Protein AF-A0A3C0GAN9-F1 (afdb_monomer_lite)

Foldseek 3Di:
DDDDDPCCQQQVVVDPPRNPNQQPPPDDDLVVVLVVCCVQAEDPPGPDYPDDSVVVSVVSVVVVVVCVVPVPPDDDDDDDDQDPVRDDRDDNPDDDHDFDWDCDPNDTHTDDDPLPPQADKAFDADPVRHFDADPVGHTDIDGDPSNVCNVVVNDDRPDDDPVPPVPDPPPPDPPDD

Sequence (177 aa):
MSYINQEKYYTNNGVTPTNENWGSYQYVSLKDIITNFMLMYSGNHALVNNMSRYKVLFHAKRGIQELNYDAFKEIKSLQLTVYSDLRFVLPSDFVNWVRVSMFKDNTIFPLVENIQVQSALSYVQSATATFTYDSSGNVNTQASALDTARKDGKLNSIYLNQARMESVNIPPFNEDY

Structure (mmCIF, N/CA/C/O backbone):
data_AF-A0A3C0GAN9-F1
#
_entry.id   AF-A0A3C0GAN9-F1
#
loop_
_atom_site.group_PDB
_atom_site.id
_atom_site.type_symbol
_atom_site.label_atom_id
_atom_site.label_alt_id
_atom_site.label_comp_id
_atom_site.label_asym_id
_atom_site.label_entity_id
_atom_site.label_seq_id
_atom_site.pdbx_PDB_ins_code
_atom_site.Cartn_x
_atom_site.Cartn_y
_atom_site.Cartn_z
_atom_site.occupancy
_atom_site.B_iso_or_equiv
_atom_site.auth_seq_id
_atom_site.auth_comp_id
_atom_site.auth_asym_id
_atom_site.auth_atom_id
_atom_site.pdbx_PDB_model_num
ATOM 1 N N . MET A 1 1 ? 2.734 -10.943 -21.058 1.00 54.12 1 MET A N 1
ATOM 2 C CA . MET A 1 1 ? 1.441 -11.430 -20.533 1.00 54.12 1 MET A CA 1
ATOM 3 C C . MET A 1 1 ? 0.331 -10.678 -21.252 1.00 54.12 1 MET A C 1
ATOM 5 O O . MET A 1 1 ? 0.497 -9.482 -21.454 1.00 54.12 1 MET A O 1
ATOM 9 N N . SER A 1 2 ? -0.732 -11.354 -21.694 1.00 55.34 2 SER A N 1
ATOM 10 C CA . SER A 1 2 ? -1.875 -10.686 -22.337 1.00 55.34 2 SER A CA 1
ATOM 11 C C . SER A 1 2 ? -2.640 -9.844 -21.311 1.00 55.34 2 SER A C 1
ATOM 13 O O . SER A 1 2 ? -2.770 -10.272 -20.162 1.00 55.34 2 SER A O 1
ATOM 15 N N . TYR A 1 3 ? -3.130 -8.671 -21.715 1.00 62.62 3 TYR A N 1
ATOM 16 C CA . TYR A 1 3 ? -4.020 -7.847 -20.897 1.00 62.62 3 TYR A CA 1
ATOM 17 C C . TYR A 1 3 ? -5.251 -8.673 -20.500 1.00 62.62 3 TYR A C 1
ATOM 19 O O . TYR A 1 3 ? -5.903 -9.267 -21.362 1.00 62.62 3 TYR A O 1
ATOM 27 N N . ILE A 1 4 ? -5.550 -8.748 -19.204 1.00 74.62 4 ILE A N 1
ATOM 28 C CA . ILE A 1 4 ? -6.784 -9.374 -18.726 1.00 74.62 4 ILE A CA 1
ATOM 29 C C . ILE A 1 4 ? -7.855 -8.317 -18.501 1.00 74.62 4 ILE A C 1
ATOM 31 O O . ILE A 1 4 ? -7.567 -7.207 -18.060 1.00 74.62 4 ILE A O 1
ATOM 35 N N . ASN A 1 5 ? -9.099 -8.666 -18.809 1.00 80.38 5 ASN A N 1
ATOM 36 C CA . ASN A 1 5 ? -10.238 -7.814 -18.499 1.00 80.38 5 ASN A CA 1
ATOM 37 C C . ASN A 1 5 ? -10.602 -7.912 -17.002 1.00 80.38 5 ASN A C 1
ATOM 39 O O . ASN A 1 5 ? -10.136 -8.798 -16.280 1.00 80.38 5 ASN A O 1
ATOM 43 N N . GLN A 1 6 ? -11.459 -6.998 -16.540 1.00 80.31 6 GLN A N 1
ATOM 44 C CA . GLN A 1 6 ? -11.898 -6.938 -15.140 1.00 80.31 6 GLN A CA 1
ATOM 45 C C . GLN A 1 6 ? -12.586 -8.231 -14.686 1.00 80.31 6 GLN A C 1
ATOM 47 O O . GLN A 1 6 ? -12.335 -8.712 -13.587 1.00 80.31 6 GLN A O 1
ATOM 52 N N . GLU A 1 7 ? -13.409 -8.836 -15.540 1.00 82.94 7 GLU A N 1
ATOM 53 C CA . GLU A 1 7 ? -14.072 -10.108 -15.239 1.00 82.94 7 GLU A CA 1
ATOM 54 C C . GLU A 1 7 ? -13.056 -11.208 -14.908 1.00 82.94 7 GLU A C 1
ATOM 56 O O . GLU A 1 7 ? -13.147 -11.848 -13.859 1.00 82.94 7 GLU A O 1
ATOM 61 N N . LYS A 1 8 ? -12.035 -11.382 -15.750 1.00 82.25 8 LYS A N 1
ATOM 62 C CA . LYS A 1 8 ? -10.970 -12.365 -15.542 1.00 82.25 8 LYS A CA 1
ATOM 63 C C . LYS A 1 8 ? -10.113 -12.058 -14.315 1.00 82.25 8 LYS A C 1
ATOM 65 O O . LYS A 1 8 ? -9.625 -12.987 -13.670 1.00 82.25 8 LYS A O 1
ATOM 70 N N . TYR A 1 9 ? -9.947 -10.780 -13.981 1.00 84.00 9 TYR A N 1
ATOM 71 C CA . TYR A 1 9 ? -9.258 -10.349 -12.765 1.00 84.00 9 TYR A CA 1
ATOM 72 C C . TYR A 1 9 ? -10.009 -10.793 -11.504 1.00 84.00 9 TYR A C 1
ATOM 74 O O . TYR A 1 9 ? -9.406 -11.392 -10.617 1.00 84.00 9 TYR A O 1
ATOM 82 N N . TYR A 1 10 ? -11.325 -10.566 -11.443 1.00 84.94 10 TYR A N 1
ATOM 83 C CA . TYR A 1 10 ? -12.126 -10.885 -10.257 1.00 84.94 10 TYR A CA 1
ATOM 84 C C . TYR A 1 10 ? -12.516 -12.363 -10.145 1.00 84.94 10 TYR A C 1
ATOM 86 O O . TYR A 1 10 ? -12.689 -12.858 -9.035 1.00 84.94 10 TYR A O 1
ATOM 94 N N . THR A 1 11 ? -12.668 -13.067 -11.268 1.00 84.31 11 THR A N 1
ATOM 95 C CA . THR A 1 11 ? -13.264 -14.417 -11.287 1.00 84.31 11 THR A CA 1
ATOM 96 C C . THR A 1 11 ? -12.302 -15.523 -11.695 1.00 84.31 11 THR A C 1
ATOM 98 O O . THR A 1 11 ? -12.670 -16.693 -11.635 1.00 84.31 11 THR A O 1
ATOM 101 N N . ASN A 1 12 ? -11.103 -15.179 -12.173 1.00 84.06 12 ASN A N 1
ATOM 102 C CA . ASN A 1 12 ? -10.207 -16.116 -12.849 1.00 84.06 12 ASN A CA 1
ATOM 103 C C . ASN A 1 12 ? -10.903 -16.947 -13.945 1.00 84.06 12 ASN A C 1
ATOM 105 O O . ASN A 1 12 ? -10.626 -18.131 -14.113 1.00 84.06 12 ASN A O 1
ATOM 109 N N . ASN A 1 13 ? -11.846 -16.345 -14.681 1.00 84.50 13 ASN A N 1
ATOM 110 C CA . ASN A 1 13 ? -12.679 -17.044 -15.668 1.00 84.50 13 ASN A CA 1
ATOM 111 C C . ASN A 1 13 ? -13.400 -18.284 -15.092 1.00 84.50 13 ASN A C 1
ATOM 113 O O . ASN A 1 13 ? -13.589 -19.275 -15.795 1.00 84.50 13 ASN A O 1
ATOM 117 N N . GLY A 1 14 ? -13.757 -18.260 -13.806 1.00 81.50 14 GLY A N 1
ATOM 118 C CA . GLY A 1 14 ? -14.393 -19.385 -13.116 1.00 81.50 14 GLY A CA 1
ATOM 119 C C . GLY A 1 14 ? -13.445 -20.529 -12.736 1.00 81.50 14 GLY A C 1
ATOM 120 O O . GLY A 1 14 ? -13.910 -21.567 -12.269 1.00 81.50 14 GLY A O 1
ATOM 121 N N . VAL A 1 15 ? -12.129 -20.369 -12.913 1.00 83.50 15 VAL A N 1
ATOM 122 C CA . VAL A 1 15 ? -11.125 -21.366 -12.516 1.00 83.50 15 VAL A CA 1
ATOM 123 C C . VAL A 1 15 ? -10.754 -21.182 -11.042 1.00 83.50 15 VAL A C 1
ATOM 125 O O . VAL A 1 15 ? -10.488 -20.073 -10.581 1.00 83.50 15 VAL A O 1
ATOM 128 N N . THR A 1 16 ? -10.714 -22.284 -10.290 1.00 82.62 16 THR A N 1
ATOM 129 C CA . THR A 1 16 ? -10.261 -22.291 -8.889 1.00 82.62 16 THR A CA 1
ATOM 130 C C . THR A 1 16 ? -8.739 -22.512 -8.847 1.00 82.62 16 THR A C 1
ATOM 132 O O . THR A 1 16 ? -8.273 -23.447 -9.497 1.00 82.62 16 THR A O 1
ATOM 135 N N . PRO A 1 17 ? -7.957 -21.714 -8.097 1.00 81.50 17 PRO A N 1
ATOM 136 C CA . PRO A 1 17 ? -8.403 -20.675 -7.177 1.00 81.50 17 PRO A CA 1
ATOM 137 C C . PRO A 1 17 ? -8.715 -19.344 -7.888 1.00 81.50 17 PRO A C 1
ATOM 139 O O . PRO A 1 17 ? -8.034 -18.929 -8.824 1.00 81.50 17 PRO A O 1
ATOM 142 N N . THR A 1 18 ? -9.768 -18.660 -7.435 1.00 78.50 18 THR A N 1
ATOM 143 C CA . THR A 1 18 ? -10.266 -17.409 -8.043 1.00 78.50 18 THR A CA 1
ATOM 144 C C . THR A 1 18 ? -9.348 -16.205 -7.809 1.00 78.50 18 THR A C 1
ATOM 146 O O . THR A 1 18 ? -9.483 -15.187 -8.484 1.00 78.50 18 THR A O 1
ATOM 149 N N . ASN A 1 19 ? -8.397 -16.322 -6.880 1.00 76.56 19 ASN A N 1
ATOM 150 C CA . ASN A 1 19 ? -7.468 -15.271 -6.466 1.00 76.56 19 ASN A CA 1
ATOM 151 C C . ASN A 1 19 ? -6.088 -15.329 -7.138 1.00 76.56 19 ASN A C 1
ATOM 153 O O . ASN A 1 19 ? -5.278 -14.434 -6.915 1.00 76.56 19 ASN A O 1
ATOM 157 N N . GLU A 1 20 ? -5.830 -16.324 -7.991 1.00 80.62 20 GLU A N 1
ATOM 158 C CA . GLU A 1 20 ? -4.560 -16.473 -8.727 1.00 80.62 20 GLU A CA 1
ATOM 159 C C . GLU A 1 20 ? -4.211 -15.216 -9.549 1.00 80.62 20 GLU A C 1
ATOM 161 O O . GLU A 1 20 ? -3.054 -14.885 -9.822 1.00 80.62 20 GLU A O 1
ATOM 166 N N . ASN A 1 21 ? -5.255 -14.485 -9.938 1.00 74.25 21 ASN A N 1
ATOM 167 C CA . ASN A 1 21 ? -5.166 -13.347 -10.829 1.00 74.25 21 ASN A CA 1
ATOM 168 C C . ASN A 1 21 ? -5.010 -11.993 -10.134 1.00 74.25 21 ASN A C 1
ATOM 170 O O . ASN A 1 21 ? -4.858 -10.968 -10.806 1.00 74.25 21 ASN A O 1
ATOM 174 N N . TRP A 1 22 ? -5.045 -11.957 -8.805 1.00 79.38 22 TRP A N 1
ATOM 175 C CA . TRP A 1 22 ? -4.941 -10.712 -8.057 1.00 79.38 22 TRP A CA 1
ATOM 176 C C . TRP A 1 22 ? -3.469 -10.275 -7.998 1.00 79.38 22 TRP A C 1
ATOM 178 O O . TRP A 1 22 ? -2.668 -10.830 -7.253 1.00 79.38 22 TRP A O 1
ATOM 188 N N . GLY A 1 23 ? -3.094 -9.289 -8.818 1.00 64.88 23 GLY A N 1
ATOM 189 C CA . GLY A 1 23 ? -1.768 -8.648 -8.792 1.00 64.88 23 GLY A CA 1
ATOM 190 C C . GLY A 1 23 ? -0.709 -9.224 -9.745 1.00 64.88 23 GLY A C 1
ATOM 191 O O . GLY A 1 23 ? 0.313 -8.581 -9.975 1.00 64.88 23 GLY A O 1
ATOM 192 N N . SER A 1 24 ? -0.943 -10.376 -10.380 1.00 60.94 24 SER A N 1
ATOM 193 C CA . SER A 1 24 ? 0.031 -11.029 -11.279 1.00 60.94 24 SER A CA 1
ATOM 194 C C . SER A 1 24 ? 0.170 -10.374 -12.669 1.00 60.94 24 SER A C 1
ATOM 196 O O . SER A 1 24 ? 1.132 -10.636 -13.391 1.00 60.94 24 SER A O 1
ATOM 198 N N . TYR A 1 25 ? -0.743 -9.469 -13.040 1.00 61.34 25 TYR A N 1
ATOM 199 C CA . TYR A 1 25 ? -0.801 -8.826 -14.367 1.00 61.34 25 TYR A CA 1
ATOM 200 C C . TYR A 1 25 ? -0.151 -7.448 -14.440 1.00 61.34 25 TYR A C 1
ATOM 202 O O . TYR A 1 25 ? -0.060 -6.866 -15.520 1.00 61.34 25 TYR A O 1
ATOM 210 N N . GLN A 1 26 ? 0.286 -6.913 -13.302 1.00 59.53 26 GLN A N 1
ATOM 211 C CA . GLN A 1 26 ? 0.690 -5.514 -13.197 1.00 59.53 26 GLN A CA 1
ATOM 212 C C . GLN A 1 26 ? 2.114 -5.257 -13.714 1.00 59.53 26 GLN A C 1
ATOM 214 O O . GLN A 1 26 ? 2.504 -4.105 -13.899 1.00 59.53 26 GLN A O 1
ATOM 219 N N . TYR A 1 27 ? 2.900 -6.308 -13.979 1.00 66.12 27 TYR A N 1
ATOM 220 C CA . TYR A 1 27 ? 4.333 -6.158 -14.211 1.00 66.12 27 TYR A CA 1
ATOM 221 C C . TYR A 1 27 ? 4.786 -6.814 -15.514 1.00 66.12 27 TYR A C 1
ATOM 223 O O . TYR A 1 27 ? 4.784 -8.034 -15.671 1.00 66.12 27 TYR A O 1
ATOM 231 N N . VAL A 1 28 ? 5.250 -5.983 -16.447 1.00 74.19 28 VAL A N 1
ATOM 232 C CA . VAL A 1 28 ? 6.143 -6.417 -17.524 1.00 74.19 28 VAL A CA 1
ATOM 233 C C . VAL A 1 28 ? 7.564 -6.151 -17.056 1.00 74.19 28 VAL A C 1
ATOM 235 O O . VAL A 1 28 ? 7.871 -5.055 -16.581 1.00 74.19 28 VAL A O 1
ATOM 238 N N . SER A 1 29 ? 8.446 -7.144 -17.171 1.00 82.31 29 SER A N 1
ATOM 239 C CA . SER A 1 29 ? 9.821 -6.943 -16.735 1.00 82.31 29 SER A CA 1
ATOM 240 C C . SER A 1 29 ? 10.509 -5.903 -17.627 1.00 82.31 29 SER A C 1
ATOM 242 O O . SER A 1 29 ? 10.402 -5.928 -18.856 1.00 82.31 29 SER A O 1
ATOM 244 N N . LEU A 1 30 ? 11.277 -4.996 -17.016 1.00 83.88 30 LEU A N 1
ATOM 245 C CA . LEU A 1 30 ? 12.078 -4.017 -17.761 1.00 83.88 30 LEU A CA 1
ATOM 246 C C . LEU A 1 30 ? 13.056 -4.710 -18.726 1.00 83.88 30 LEU A C 1
ATOM 248 O O . LEU A 1 30 ? 13.383 -4.185 -19.790 1.00 83.88 30 LEU A O 1
ATOM 252 N N . LYS A 1 31 ? 13.496 -5.922 -18.368 1.00 86.12 31 LYS A N 1
ATOM 253 C CA . LYS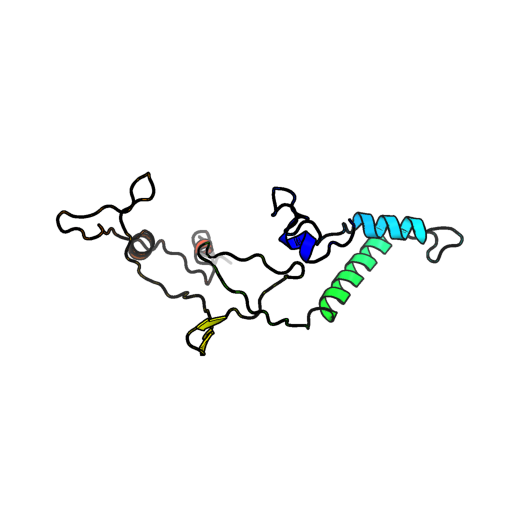 A 1 31 ? 14.319 -6.778 -19.221 1.00 86.12 31 LYS A CA 1
ATOM 254 C C . LYS A 1 31 ? 13.598 -7.120 -20.525 1.00 86.12 31 LYS A C 1
ATOM 256 O O . LYS A 1 31 ? 14.226 -7.005 -21.576 1.00 86.12 31 LYS A O 1
ATOM 261 N N . ASP A 1 32 ? 12.328 -7.504 -20.468 1.00 85.69 32 ASP A N 1
ATOM 262 C CA . ASP A 1 32 ? 11.555 -7.884 -21.655 1.00 85.69 32 ASP A CA 1
ATOM 263 C C . ASP A 1 32 ? 11.271 -6.670 -22.539 1.00 85.69 32 ASP A C 1
ATOM 265 O O . ASP A 1 32 ? 11.449 -6.746 -23.751 1.00 85.69 32 ASP A O 1
ATOM 269 N N . ILE A 1 33 ? 10.950 -5.519 -21.937 1.00 86.50 33 ILE A N 1
ATOM 270 C CA . ILE A 1 33 ? 10.763 -4.250 -22.663 1.00 86.50 33 ILE A CA 1
ATOM 271 C C . ILE A 1 33 ? 12.021 -3.901 -23.468 1.00 86.50 33 ILE A C 1
ATOM 273 O O . ILE A 1 33 ? 11.949 -3.640 -24.668 1.00 86.50 33 ILE A O 1
ATOM 277 N N . ILE A 1 34 ? 13.193 -3.948 -22.829 1.00 87.88 34 ILE A N 1
ATOM 278 C CA . ILE A 1 34 ? 14.464 -3.607 -23.481 1.00 87.88 34 ILE A CA 1
ATOM 279 C C . ILE A 1 34 ? 14.841 -4.640 -24.534 1.00 87.88 34 ILE A C 1
ATOM 281 O O . ILE A 1 34 ? 15.360 -4.277 -25.584 1.00 87.88 34 ILE A O 1
ATOM 285 N N . THR A 1 35 ? 14.602 -5.921 -24.266 1.00 87.94 35 THR A N 1
ATOM 286 C CA . THR A 1 35 ? 14.940 -6.990 -25.211 1.00 87.94 35 THR A CA 1
ATOM 287 C C . THR A 1 35 ? 14.095 -6.869 -26.476 1.00 87.94 35 THR A C 1
ATOM 289 O O . THR A 1 35 ? 14.655 -6.872 -27.567 1.00 87.94 35 THR A O 1
ATOM 292 N N . ASN A 1 36 ? 12.785 -6.646 -26.345 1.00 85.31 36 ASN A N 1
ATOM 293 C CA . ASN A 1 36 ? 11.895 -6.418 -27.486 1.00 85.31 36 ASN A CA 1
ATOM 294 C C . ASN A 1 36 ? 12.270 -5.151 -28.266 1.00 85.31 36 ASN A C 1
ATOM 296 O O . ASN A 1 36 ? 12.311 -5.177 -29.494 1.00 85.31 36 ASN A O 1
ATOM 300 N N . PHE A 1 37 ? 12.614 -4.064 -27.567 1.00 85.75 37 PHE A N 1
ATOM 301 C CA . PHE A 1 37 ? 13.074 -2.836 -28.214 1.00 85.75 37 PHE A CA 1
ATOM 302 C C . PHE A 1 37 ? 14.365 -3.056 -29.013 1.00 85.75 37 PHE A C 1
ATOM 304 O O . PHE A 1 37 ? 14.445 -2.668 -30.174 1.00 85.75 37 PHE A O 1
ATOM 311 N N . MET A 1 38 ? 15.367 -3.711 -28.418 1.00 84.81 38 MET A N 1
ATOM 312 C CA . MET A 1 38 ? 16.631 -4.005 -29.099 1.00 84.81 38 MET A CA 1
ATOM 313 C C . MET A 1 38 ? 16.425 -4.944 -30.296 1.00 84.81 38 MET A C 1
ATOM 315 O O . MET A 1 38 ? 17.058 -4.742 -31.323 1.00 84.81 38 MET A O 1
ATOM 319 N N . LEU A 1 39 ? 15.527 -5.929 -30.197 1.00 83.12 39 LEU A N 1
ATOM 320 C CA . LEU A 1 39 ? 15.216 -6.846 -31.300 1.00 83.12 39 LEU A CA 1
ATOM 321 C C . LEU A 1 39 ? 14.558 -6.144 -32.495 1.00 83.12 39 LEU A C 1
ATOM 323 O O . LEU A 1 39 ? 14.852 -6.487 -33.634 1.00 83.12 39 LEU A O 1
ATOM 327 N N . MET A 1 40 ? 13.669 -5.180 -32.246 1.00 80.12 40 MET A N 1
ATOM 328 C CA . MET A 1 40 ? 12.932 -4.483 -33.308 1.00 80.12 40 MET A CA 1
ATOM 329 C C . MET A 1 40 ? 13.689 -3.286 -33.889 1.00 80.12 40 MET A C 1
ATOM 331 O O . MET A 1 40 ? 13.548 -2.987 -35.072 1.00 80.12 40 MET A O 1
ATOM 335 N N . TYR A 1 41 ? 14.470 -2.585 -33.064 1.00 79.31 41 TYR A N 1
ATOM 336 C CA . TYR A 1 41 ? 14.999 -1.260 -33.399 1.00 79.31 41 TYR A CA 1
ATOM 337 C C . TYR A 1 41 ? 16.525 -1.151 -33.348 1.00 79.31 41 TYR A C 1
ATOM 339 O O . TYR A 1 41 ? 17.051 -0.057 -33.566 1.00 79.31 41 TYR A O 1
ATOM 347 N N . SER A 1 42 ? 17.245 -2.251 -33.098 1.00 77.25 42 SER A N 1
ATOM 348 C CA . SER A 1 42 ? 18.708 -2.284 -33.172 1.00 77.25 42 SER A CA 1
ATOM 349 C C . SER A 1 42 ? 19.190 -3.000 -34.433 1.00 77.25 42 SER A C 1
ATOM 351 O O . SER A 1 42 ? 18.869 -4.161 -34.667 1.00 77.25 42 SER A O 1
ATOM 353 N N . GLY A 1 43 ? 19.983 -2.306 -35.250 1.00 71.25 43 GLY A N 1
ATOM 354 C CA . GLY A 1 43 ? 20.559 -2.856 -36.477 1.00 71.25 43 GLY A CA 1
ATOM 355 C C . GLY A 1 43 ? 21.050 -1.771 -37.434 1.00 71.25 43 GLY A C 1
ATOM 356 O O . GLY A 1 43 ? 20.739 -0.595 -37.264 1.00 71.25 43 GLY A O 1
ATOM 357 N N . ASN A 1 44 ? 21.798 -2.167 -38.469 1.00 65.31 44 ASN A N 1
ATOM 358 C CA . ASN A 1 44 ? 22.429 -1.233 -39.417 1.00 65.31 44 ASN A CA 1
ATOM 359 C C . ASN A 1 44 ? 21.437 -0.365 -40.217 1.00 65.31 44 ASN A C 1
ATOM 361 O O . ASN A 1 44 ? 21.828 0.682 -40.718 1.00 65.31 44 ASN A O 1
ATOM 365 N N . HIS A 1 45 ? 20.172 -0.784 -40.312 1.00 68.31 45 HIS A N 1
ATOM 366 C CA . HIS A 1 45 ? 19.088 -0.053 -40.987 1.00 68.31 45 HIS A CA 1
ATOM 367 C C . HIS A 1 45 ? 17.939 0.321 -40.035 1.00 68.31 45 HIS A C 1
ATOM 369 O O . HIS A 1 45 ? 16.843 0.648 -40.482 1.00 68.31 45 HIS A O 1
ATOM 375 N N . ALA A 1 46 ? 18.158 0.220 -38.723 1.00 72.00 46 ALA A N 1
ATOM 376 C CA . ALA A 1 46 ? 17.141 0.509 -37.722 1.00 72.00 46 ALA A CA 1
ATOM 377 C C . ALA A 1 46 ? 17.316 1.922 -37.141 1.00 72.00 46 ALA A C 1
ATOM 379 O O . ALA A 1 46 ? 18.339 2.572 -37.350 1.00 72.00 46 ALA A O 1
ATOM 380 N N . LEU A 1 47 ? 16.323 2.383 -36.371 1.00 71.12 47 LEU A N 1
ATOM 381 C CA . LEU A 1 47 ? 16.331 3.699 -35.713 1.00 71.12 47 LEU A CA 1
ATOM 382 C C . LEU A 1 47 ? 17.581 3.937 -34.854 1.00 71.12 47 LEU A C 1
ATOM 384 O O . LEU A 1 47 ? 17.983 5.079 -34.644 1.00 71.12 47 LEU A O 1
ATOM 388 N N . VAL A 1 48 ? 18.178 2.864 -34.332 1.00 71.44 48 VAL A N 1
ATOM 389 C CA . VAL A 1 48 ? 19.300 2.932 -33.409 1.00 71.44 48 VAL A CA 1
ATOM 390 C C . VAL A 1 48 ? 20.419 1.990 -33.856 1.00 71.44 48 VAL A C 1
ATOM 392 O O . VAL A 1 48 ? 20.313 0.770 -33.719 1.00 71.44 48 VAL A O 1
ATOM 395 N N . ASN A 1 49 ? 21.534 2.553 -34.331 1.00 75.50 49 ASN A N 1
ATOM 396 C CA . ASN A 1 49 ? 22.717 1.777 -34.707 1.00 75.50 49 ASN A CA 1
ATOM 397 C C . ASN A 1 49 ? 23.773 1.770 -33.588 1.00 75.50 49 ASN A C 1
ATOM 399 O O . ASN A 1 49 ? 24.028 2.795 -32.957 1.00 75.50 49 ASN A O 1
ATOM 403 N N . ASN A 1 50 ? 24.391 0.608 -33.357 1.00 72.94 50 ASN A N 1
ATOM 404 C CA . ASN A 1 50 ? 25.558 0.407 -32.492 1.00 72.94 50 ASN A CA 1
ATOM 405 C C . ASN A 1 50 ? 25.464 1.053 -31.087 1.00 72.94 50 ASN A C 1
ATOM 407 O O . ASN A 1 50 ? 26.452 1.554 -30.547 1.00 72.94 50 ASN A O 1
ATOM 411 N N . MET A 1 51 ? 24.272 1.073 -30.478 1.00 77.25 51 MET A N 1
ATOM 412 C CA . MET A 1 51 ? 24.096 1.569 -29.110 1.00 77.25 51 MET A CA 1
ATOM 413 C C . MET A 1 51 ? 24.236 0.454 -28.077 1.00 77.25 51 MET A C 1
ATOM 415 O O . MET A 1 51 ? 23.654 -0.623 -28.193 1.00 77.25 51 MET A O 1
ATOM 419 N N . SER A 1 52 ? 24.958 0.759 -26.999 1.00 83.19 52 SER A N 1
ATOM 420 C CA . SER A 1 52 ? 25.066 -0.125 -25.841 1.00 83.19 52 SER A CA 1
ATOM 421 C C . SER A 1 52 ? 23.709 -0.319 -25.161 1.00 83.19 52 SER A C 1
ATOM 423 O O . SER A 1 52 ? 23.003 0.651 -24.862 1.00 83.19 52 SER A O 1
ATOM 425 N N . ARG A 1 53 ? 23.384 -1.572 -24.820 1.00 84.38 53 ARG A N 1
ATOM 426 C CA . ARG A 1 53 ? 22.173 -1.946 -24.068 1.00 84.38 53 ARG A CA 1
ATOM 427 C C . ARG A 1 53 ? 22.011 -1.140 -22.775 1.00 84.38 53 ARG A C 1
ATOM 429 O O . ARG A 1 53 ? 20.889 -0.824 -22.387 1.00 84.38 53 ARG A O 1
ATOM 436 N N . TYR A 1 54 ? 23.116 -0.772 -22.124 1.00 87.00 54 TYR A N 1
ATOM 437 C CA . TYR A 1 54 ? 23.095 0.038 -20.903 1.00 87.00 54 TYR A CA 1
ATOM 438 C C . TYR A 1 54 ? 22.531 1.445 -21.134 1.00 87.00 54 TYR A C 1
ATOM 440 O O . TYR A 1 54 ? 21.850 1.980 -20.262 1.00 87.00 54 TYR A O 1
ATOM 448 N N . LYS A 1 55 ? 22.754 2.026 -22.319 1.00 84.69 55 LYS A N 1
ATOM 449 C CA . LYS A 1 55 ? 22.244 3.355 -22.676 1.00 84.69 55 LYS A CA 1
ATOM 450 C C . LYS A 1 55 ? 20.732 3.325 -22.887 1.00 84.69 55 LYS A C 1
ATOM 452 O O . LYS A 1 55 ? 20.017 4.170 -22.359 1.00 84.69 55 LYS A O 1
ATOM 457 N N . VAL A 1 56 ? 20.239 2.294 -23.571 1.00 86.88 56 VAL A N 1
ATOM 458 C CA . VAL A 1 56 ? 18.797 2.049 -23.743 1.00 86.88 56 VAL A CA 1
ATOM 459 C C . VAL A 1 56 ? 18.124 1.782 -22.395 1.00 86.88 56 VAL A C 1
ATOM 461 O O . VAL A 1 56 ? 17.089 2.369 -22.102 1.00 86.88 56 VAL A O 1
ATOM 464 N N . LEU A 1 57 ? 18.745 0.973 -21.530 1.00 89.19 57 LEU A N 1
ATOM 465 C CA . LEU A 1 57 ? 18.268 0.734 -20.164 1.00 89.19 57 LEU A CA 1
ATOM 466 C C . LEU A 1 57 ? 18.161 2.032 -19.356 1.00 89.19 57 LEU A C 1
ATOM 468 O O . LEU A 1 57 ? 17.185 2.222 -18.635 1.00 89.19 57 LEU A O 1
ATOM 472 N N . PHE A 1 58 ? 19.152 2.917 -19.462 1.00 89.94 58 PHE A N 1
ATOM 473 C CA . PHE A 1 58 ? 19.140 4.202 -18.771 1.00 89.94 58 PHE A CA 1
ATOM 474 C C . PHE A 1 58 ? 17.975 5.088 -19.230 1.00 89.94 58 PHE A C 1
ATOM 476 O O . PHE A 1 58 ? 17.216 5.570 -18.390 1.00 89.94 58 PHE A O 1
ATOM 483 N N . HIS A 1 59 ? 17.782 5.246 -20.543 1.00 88.56 59 HIS A N 1
ATOM 484 C CA . HIS A 1 59 ? 16.669 6.031 -21.080 1.00 88.56 59 HIS A CA 1
ATOM 485 C C . HIS A 1 59 ? 15.306 5.401 -20.780 1.00 88.56 59 HIS A C 1
ATOM 487 O O . HIS A 1 59 ? 14.380 6.123 -20.435 1.00 88.56 59 HIS A O 1
ATOM 493 N N . ALA A 1 60 ? 15.187 4.070 -20.811 1.00 90.00 60 ALA A N 1
ATOM 494 C CA . ALA A 1 60 ? 13.960 3.381 -20.415 1.00 90.00 60 ALA A CA 1
ATOM 495 C C . ALA A 1 60 ? 13.613 3.643 -18.940 1.00 90.00 60 ALA A C 1
ATOM 497 O O . ALA A 1 60 ? 12.468 3.946 -18.620 1.00 90.00 60 ALA A O 1
ATOM 498 N N . LYS A 1 61 ? 14.604 3.595 -18.037 1.00 89.50 61 LYS A N 1
ATOM 499 C CA . LYS A 1 61 ? 14.398 3.952 -16.624 1.00 89.50 61 LYS A CA 1
ATOM 500 C C . LYS A 1 61 ? 13.966 5.409 -16.461 1.00 89.50 61 LYS A C 1
ATOM 502 O O . LYS A 1 61 ? 13.049 5.667 -15.690 1.00 89.50 61 LYS A O 1
ATOM 507 N N . ARG A 1 62 ? 14.597 6.340 -17.184 1.00 89.38 62 ARG A N 1
ATOM 508 C CA . ARG A 1 62 ? 14.241 7.769 -17.155 1.00 89.38 62 ARG A CA 1
ATOM 509 C C . ARG A 1 62 ? 12.830 8.023 -17.678 1.00 89.38 62 ARG A C 1
ATOM 511 O O . ARG A 1 62 ? 12.054 8.662 -16.985 1.00 89.38 62 ARG A O 1
ATOM 518 N N . GLY A 1 63 ? 12.463 7.428 -18.810 1.00 88.19 63 GLY A N 1
ATOM 519 C CA . GLY A 1 63 ? 11.113 7.540 -19.364 1.00 88.19 63 GLY A CA 1
ATOM 520 C C . GLY A 1 63 ? 10.042 6.971 -18.433 1.00 88.19 63 GLY A C 1
ATOM 521 O O . GLY A 1 63 ? 8.992 7.576 -18.282 1.00 88.19 63 GLY A O 1
ATOM 522 N N . ILE A 1 64 ? 10.313 5.857 -17.739 1.00 86.50 64 ILE A N 1
ATOM 523 C CA . ILE A 1 64 ? 9.393 5.329 -16.714 1.00 86.50 64 ILE A CA 1
ATOM 524 C C . ILE A 1 64 ? 9.264 6.301 -15.536 1.00 86.50 64 ILE A C 1
ATOM 526 O O . ILE A 1 64 ? 8.162 6.495 -15.034 1.00 86.50 64 ILE A O 1
ATOM 530 N N . GLN A 1 65 ? 10.368 6.904 -15.085 1.00 82.50 65 GLN A N 1
ATOM 531 C CA . GLN A 1 65 ? 10.346 7.887 -13.997 1.00 82.50 65 GLN A CA 1
ATOM 532 C C . GLN A 1 65 ? 9.535 9.133 -14.373 1.00 82.50 65 GLN A C 1
ATOM 534 O O . GLN A 1 65 ? 8.709 9.574 -13.581 1.00 82.50 65 GLN A O 1
ATOM 539 N N . GLU A 1 66 ? 9.741 9.666 -15.574 1.00 82.19 66 GLU A N 1
ATOM 540 C CA . GLU A 1 66 ? 9.029 10.841 -16.090 1.00 82.19 66 GLU A CA 1
ATOM 541 C C . GLU A 1 66 ? 7.548 10.537 -16.337 1.00 82.19 66 GLU A C 1
ATOM 543 O O . GLU A 1 66 ? 6.684 11.284 -15.886 1.00 82.19 66 GLU A O 1
ATOM 548 N N . LEU A 1 67 ? 7.239 9.381 -16.935 1.00 82.00 67 LEU A N 1
ATOM 549 C CA . LEU A 1 67 ? 5.865 8.912 -17.104 1.00 82.00 67 LEU A CA 1
ATOM 550 C C . LEU A 1 67 ? 5.154 8.767 -15.755 1.00 82.00 67 LEU A C 1
ATOM 552 O O . LEU A 1 67 ? 3.995 9.143 -15.634 1.00 82.00 67 LEU A O 1
ATOM 556 N N . ASN A 1 68 ? 5.832 8.229 -14.739 1.00 73.56 68 ASN A N 1
ATOM 557 C CA . ASN A 1 68 ? 5.267 8.109 -13.396 1.00 73.56 68 ASN A CA 1
ATOM 558 C C . ASN A 1 68 ? 4.990 9.496 -12.785 1.00 73.56 68 ASN A C 1
ATOM 560 O O . ASN A 1 68 ? 3.935 9.711 -12.198 1.00 73.56 68 ASN A O 1
ATOM 564 N N . TYR A 1 69 ? 5.886 10.461 -12.999 1.00 69.44 69 TYR A N 1
ATOM 565 C CA . TYR A 1 69 ? 5.690 11.842 -12.555 1.00 69.44 69 TYR A CA 1
ATOM 566 C C . TYR A 1 69 ? 4.482 12.530 -13.214 1.00 69.44 69 TYR A C 1
ATOM 568 O O . TYR A 1 69 ? 3.748 13.249 -12.531 1.00 69.44 69 TYR A O 1
ATOM 576 N N . ASP A 1 70 ? 4.257 12.300 -14.509 1.00 66.62 70 ASP A N 1
ATOM 577 C CA . ASP A 1 70 ? 3.196 12.970 -15.271 1.00 66.62 70 ASP A CA 1
ATOM 578 C C . ASP A 1 70 ? 1.837 12.251 -15.206 1.00 66.62 70 ASP A C 1
ATOM 580 O O . ASP A 1 70 ? 0.793 12.906 -15.175 1.00 66.62 70 ASP A O 1
ATOM 584 N N . ALA A 1 71 ? 1.817 10.915 -15.157 1.00 64.25 71 ALA A N 1
ATOM 585 C CA . ALA A 1 71 ? 0.591 10.125 -15.298 1.00 64.25 71 ALA A CA 1
ATOM 586 C C . ALA A 1 71 ? -0.240 9.985 -14.006 1.00 64.25 71 ALA A C 1
ATOM 588 O O . ALA A 1 71 ? -1.429 9.683 -14.082 1.00 64.25 71 ALA A O 1
ATOM 589 N N . PHE A 1 72 ? 0.326 10.217 -12.814 1.00 62.09 72 PHE A N 1
ATOM 590 C CA . PHE A 1 72 ? -0.346 9.909 -11.536 1.00 62.09 72 PHE A CA 1
ATOM 591 C C . PHE A 1 72 ? -1.154 11.053 -10.896 1.00 62.09 72 PHE A C 1
ATOM 593 O O . PHE A 1 72 ? -1.358 11.066 -9.683 1.00 62.09 72 PHE A O 1
ATOM 600 N N . LYS A 1 73 ? -1.679 12.008 -11.674 1.00 63.88 73 LYS A N 1
ATOM 601 C CA . LYS A 1 73 ? -2.574 13.046 -11.115 1.00 63.88 73 LYS A CA 1
ATOM 602 C C . LYS A 1 73 ? -4.052 12.648 -11.052 1.00 63.88 73 LYS A C 1
ATOM 604 O O . LYS A 1 73 ? -4.855 13.413 -10.523 1.00 63.88 73 LYS A O 1
ATOM 609 N N . GLU A 1 74 ? -4.431 11.479 -11.562 1.00 70.38 74 GLU A N 1
ATOM 610 C CA . GLU A 1 74 ? -5.830 11.051 -11.557 1.00 70.38 74 GLU A CA 1
ATOM 611 C C . GLU A 1 74 ? -6.194 10.333 -10.248 1.00 70.38 74 GLU A C 1
ATOM 613 O O . GLU A 1 74 ? -5.763 9.211 -9.983 1.00 70.38 74 GLU A O 1
ATOM 618 N N . ILE A 1 75 ? -7.011 10.987 -9.420 1.00 73.94 75 ILE A N 1
ATOM 619 C CA . ILE A 1 75 ? -7.620 10.373 -8.236 1.00 73.94 75 ILE A CA 1
ATOM 620 C C . ILE A 1 75 ? -8.959 9.771 -8.660 1.00 73.94 75 ILE A C 1
ATOM 622 O O . ILE A 1 75 ? -9.900 10.498 -8.977 1.00 73.94 75 ILE A O 1
ATOM 626 N N . LYS A 1 76 ? -9.063 8.441 -8.622 1.00 79.38 76 LYS A N 1
ATOM 627 C CA . LYS A 1 76 ? -10.331 7.732 -8.833 1.00 79.38 76 LYS A CA 1
ATOM 628 C C . LYS A 1 76 ? -11.079 7.584 -7.508 1.00 79.38 76 LYS A C 1
ATOM 630 O O . LYS A 1 76 ? -10.490 7.207 -6.496 1.00 79.38 76 LYS A O 1
ATOM 635 N N . SER A 1 77 ? -12.382 7.867 -7.516 1.00 84.88 77 SER A N 1
ATOM 636 C CA . SER A 1 77 ? -13.274 7.625 -6.377 1.00 84.88 77 SER A CA 1
ATOM 637 C C . SER A 1 77 ? -14.072 6.345 -6.614 1.00 84.88 77 SER A C 1
ATOM 639 O O . SER A 1 77 ? -14.653 6.171 -7.684 1.00 84.88 77 SER A O 1
ATOM 641 N N . LEU A 1 78 ? -14.082 5.445 -5.630 1.00 88.31 78 LEU A N 1
ATOM 642 C CA . LEU A 1 78 ? -14.753 4.152 -5.712 1.00 88.31 78 LEU A CA 1
ATOM 643 C C . LEU A 1 78 ? -15.495 3.864 -4.405 1.00 88.31 78 LEU A C 1
ATOM 645 O O . LEU A 1 78 ? -14.936 4.024 -3.321 1.00 88.31 78 LEU A O 1
ATOM 649 N N . GLN A 1 79 ? -16.737 3.397 -4.523 1.00 89.38 79 GLN A N 1
ATOM 650 C CA . GLN A 1 79 ? -17.526 2.885 -3.408 1.00 89.38 79 GLN A CA 1
ATOM 651 C C . GLN A 1 79 ? -17.587 1.361 -3.497 1.00 89.38 79 GLN A C 1
ATOM 653 O O . GLN A 1 79 ? -18.043 0.813 -4.498 1.00 89.38 79 GLN A O 1
ATOM 658 N N . LEU A 1 80 ? -17.143 0.684 -2.438 1.00 89.75 80 LEU A N 1
ATOM 659 C CA . LEU A 1 80 ? -17.198 -0.770 -2.311 1.00 89.75 80 LEU A CA 1
ATOM 660 C C . LEU A 1 80 ? -17.972 -1.147 -1.051 1.00 89.75 80 LEU A C 1
ATOM 662 O O . LEU A 1 80 ? -17.757 -0.569 0.015 1.00 89.75 80 LEU A O 1
ATOM 666 N N . THR A 1 81 ? -18.860 -2.128 -1.181 1.00 90.38 81 THR A N 1
ATOM 667 C CA . THR A 1 81 ? -19.568 -2.722 -0.044 1.00 90.38 81 THR A CA 1
ATOM 668 C C . THR A 1 81 ? -18.682 -3.779 0.603 1.00 90.38 81 THR A C 1
ATOM 670 O O . THR A 1 81 ? -18.203 -4.685 -0.076 1.00 90.38 81 THR A O 1
ATOM 673 N N . VAL A 1 82 ? -18.478 -3.668 1.914 1.00 87.25 82 VAL A N 1
ATOM 674 C CA . VAL A 1 82 ? -17.756 -4.664 2.714 1.00 87.25 82 VAL A CA 1
ATOM 675 C C . VAL A 1 82 ? -18.757 -5.693 3.239 1.00 87.25 82 VAL A C 1
ATOM 677 O O . VAL A 1 82 ? -19.735 -5.316 3.885 1.00 87.25 82 VAL A O 1
ATOM 680 N N . TYR A 1 83 ? -18.523 -6.975 2.958 1.00 88.19 83 TYR A N 1
ATOM 681 C CA . TYR A 1 83 ? -19.386 -8.076 3.395 1.00 88.19 83 TYR A CA 1
ATOM 682 C C . TYR A 1 83 ? -18.895 -8.685 4.722 1.00 88.19 83 TYR A C 1
ATOM 684 O O . TYR A 1 83 ? -18.010 -8.148 5.389 1.00 88.19 83 TYR A O 1
ATOM 692 N N . SER A 1 84 ? -19.499 -9.799 5.150 1.00 89.00 84 SER A N 1
ATOM 693 C CA . SER A 1 84 ? -19.214 -10.462 6.435 1.00 89.00 84 SER A CA 1
ATOM 694 C C . SER A 1 84 ? -17.780 -10.978 6.583 1.00 89.00 84 SER A C 1
ATOM 696 O O . SER A 1 84 ? -17.339 -11.263 7.691 1.00 89.00 84 SER A O 1
ATOM 698 N N . ASP A 1 85 ? -17.056 -11.114 5.477 1.00 85.44 85 ASP A N 1
ATOM 699 C CA . ASP A 1 85 ? -15.641 -11.474 5.431 1.00 85.44 85 ASP A CA 1
ATOM 700 C C . ASP A 1 85 ? -14.705 -10.287 5.719 1.00 85.44 85 ASP A C 1
ATOM 702 O O . ASP A 1 85 ? -13.494 -10.481 5.837 1.00 85.44 85 ASP A O 1
ATOM 706 N N . LEU A 1 86 ? -15.261 -9.075 5.865 1.00 85.19 86 LEU A N 1
ATOM 707 C CA . LEU A 1 86 ? -14.557 -7.826 6.171 1.00 85.19 86 LEU A CA 1
ATOM 708 C C . LEU A 1 86 ? -13.408 -7.522 5.200 1.00 85.19 86 LEU A C 1
ATOM 710 O O . LEU A 1 86 ? -12.416 -6.884 5.562 1.00 85.19 86 LEU A O 1
ATOM 714 N N . ARG A 1 87 ? -13.523 -8.000 3.959 1.00 83.88 87 ARG A N 1
ATOM 715 C CA . ARG A 1 87 ? -12.503 -7.881 2.918 1.00 83.88 87 ARG A CA 1
ATOM 716 C C . ARG A 1 87 ? -13.161 -7.502 1.596 1.00 83.88 87 ARG A C 1
ATOM 718 O O . ARG A 1 87 ? -14.341 -7.733 1.372 1.00 83.88 87 ARG A O 1
ATOM 725 N N . PHE A 1 88 ? -12.381 -6.895 0.715 1.00 86.81 88 PHE A N 1
ATOM 726 C CA . PHE A 1 88 ? -12.761 -6.648 -0.670 1.00 86.81 88 PHE A CA 1
ATOM 727 C C . PHE A 1 88 ? -11.509 -6.680 -1.543 1.00 86.81 88 PHE A C 1
ATOM 729 O O . PHE A 1 88 ? -10.403 -6.398 -1.078 1.00 86.81 88 PHE A O 1
ATOM 736 N N . VAL A 1 89 ? -11.680 -7.038 -2.814 1.00 86.19 89 VAL A N 1
ATOM 737 C CA . VAL A 1 89 ? -10.583 -7.081 -3.784 1.00 86.19 89 VAL A CA 1
ATOM 738 C C . VAL A 1 89 ? -10.389 -5.686 -4.366 1.00 86.19 89 VAL A C 1
ATOM 740 O O . VAL A 1 89 ? -11.324 -5.092 -4.906 1.00 86.19 89 VAL A O 1
ATOM 743 N N . LEU A 1 90 ? -9.171 -5.158 -4.256 1.00 86.44 90 LEU A N 1
ATOM 744 C CA . LEU A 1 90 ? -8.825 -3.854 -4.813 1.00 86.44 90 LEU A CA 1
ATOM 745 C C . LEU A 1 90 ? -8.836 -3.887 -6.351 1.00 86.44 90 LEU A C 1
ATOM 747 O O . LEU A 1 90 ? -8.537 -4.931 -6.941 1.00 86.44 90 LEU A O 1
ATOM 751 N N . PRO A 1 91 ? -9.152 -2.759 -7.013 1.00 84.19 91 PRO A N 1
ATOM 752 C CA . PRO A 1 91 ? -9.013 -2.625 -8.460 1.00 84.19 91 PRO A CA 1
ATOM 753 C C . PRO A 1 91 ? -7.611 -3.001 -8.946 1.00 84.19 91 PRO A C 1
ATOM 755 O O . PRO A 1 91 ? -6.619 -2.771 -8.256 1.00 84.19 91 PRO A O 1
ATOM 758 N N . SER A 1 92 ? -7.524 -3.543 -10.159 1.00 78.00 92 SER A N 1
ATOM 759 C CA . SER A 1 92 ? -6.259 -3.992 -10.758 1.00 78.00 92 SER A CA 1
ATOM 760 C C . SER A 1 92 ? -5.229 -2.874 -10.970 1.00 78.00 92 SER A C 1
ATOM 762 O O . SER A 1 92 ? -4.047 -3.152 -11.141 1.00 78.00 92 SER A O 1
ATOM 764 N N . ASP A 1 93 ? -5.673 -1.617 -11.007 1.00 74.88 93 ASP A N 1
ATOM 765 C CA . ASP A 1 93 ? -4.858 -0.412 -11.181 1.00 74.88 93 ASP A CA 1
ATOM 766 C C . ASP A 1 93 ? -4.577 0.329 -9.861 1.00 74.88 93 ASP A C 1
ATOM 768 O O . ASP A 1 93 ? -4.046 1.440 -9.876 1.00 74.88 93 ASP A O 1
ATOM 772 N N . PHE A 1 94 ? -4.902 -0.269 -8.709 1.00 79.69 94 PHE A N 1
ATOM 773 C CA . PHE A 1 94 ? -4.622 0.326 -7.407 1.00 79.69 94 PHE A CA 1
ATOM 774 C C . PHE A 1 94 ? -3.110 0.423 -7.146 1.00 79.69 94 PHE A C 1
ATOM 776 O O . PHE A 1 94 ? -2.378 -0.564 -7.235 1.00 79.69 94 PHE A O 1
ATOM 783 N N . VAL A 1 95 ? -2.651 1.623 -6.785 1.00 75.81 95 VAL A N 1
ATOM 784 C CA . VAL A 1 95 ? -1.254 1.893 -6.399 1.00 75.81 95 VAL A CA 1
ATOM 785 C C . VAL A 1 95 ? -1.184 2.438 -4.978 1.00 75.81 95 VAL A C 1
ATOM 787 O O . VAL A 1 95 ? -0.400 1.956 -4.166 1.00 75.81 95 VAL A O 1
ATOM 790 N N . ASN A 1 96 ? -2.009 3.438 -4.671 1.00 79.75 96 ASN A N 1
ATOM 791 C CA . ASN A 1 96 ? -2.100 4.036 -3.348 1.00 79.75 96 ASN A CA 1
ATOM 792 C C . ASN A 1 96 ? -3.510 4.597 -3.109 1.00 79.75 96 ASN A C 1
ATOM 794 O O . ASN A 1 96 ? -4.262 4.829 -4.057 1.00 79.75 96 ASN A O 1
ATOM 798 N N . TRP A 1 97 ? -3.858 4.843 -1.847 1.00 84.75 97 TRP A N 1
ATOM 799 C CA . TRP A 1 97 ? -5.092 5.516 -1.453 1.00 84.75 97 TRP A CA 1
ATOM 800 C C . TRP A 1 97 ? -4.793 6.927 -0.932 1.00 84.75 97 TRP A C 1
ATOM 802 O O . TRP A 1 97 ? -3.781 7.162 -0.280 1.00 84.75 97 TRP A O 1
ATOM 812 N N . VAL A 1 98 ? -5.687 7.877 -1.222 1.00 84.69 98 VAL A N 1
ATOM 813 C CA . VAL A 1 98 ? -5.597 9.257 -0.703 1.00 84.69 98 VAL A CA 1
ATOM 814 C C . VAL A 1 98 ? -6.420 9.407 0.574 1.00 84.69 98 VAL A C 1
ATOM 816 O O . VAL A 1 98 ? -5.980 10.011 1.547 1.00 84.69 98 VAL A O 1
ATOM 819 N N . ARG A 1 99 ? -7.636 8.851 0.575 1.00 87.19 99 ARG A N 1
ATOM 820 C CA . ARG A 1 99 ? -8.551 8.867 1.717 1.00 87.19 99 ARG A CA 1
ATOM 821 C C . ARG A 1 99 ? -9.471 7.654 1.669 1.00 87.19 99 ARG A C 1
ATOM 823 O O . ARG A 1 99 ? -10.019 7.345 0.615 1.00 87.19 99 ARG A O 1
ATOM 830 N N . VAL A 1 100 ? -9.698 7.034 2.824 1.00 89.75 100 VAL A N 1
ATOM 831 C CA . VAL A 1 100 ? -10.752 6.032 3.015 1.00 89.75 100 VAL A CA 1
ATOM 832 C C . VAL A 1 100 ? -11.886 6.663 3.821 1.00 89.75 100 VAL A C 1
ATOM 834 O O . VAL A 1 100 ? -11.668 7.474 4.725 1.00 89.75 100 VAL A O 1
ATOM 837 N N . SER A 1 101 ? -13.132 6.377 3.465 1.00 91.81 101 SER A N 1
ATOM 838 C CA . SER A 1 101 ? -14.301 6.866 4.199 1.00 91.81 101 SER A CA 1
ATOM 839 C C . SER A 1 101 ? -15.398 5.815 4.202 1.00 91.81 101 SER A C 1
ATOM 841 O O . SER A 1 101 ? -15.555 5.069 3.240 1.00 91.81 101 SER A O 1
ATOM 843 N N . MET A 1 102 ? -16.140 5.758 5.300 1.00 91.69 102 MET A N 1
ATOM 844 C CA . MET A 1 102 ? -17.282 4.877 5.478 1.00 91.69 102 MET A CA 1
ATOM 845 C C . MET A 1 102 ? -18.558 5.658 5.183 1.00 91.69 102 MET A C 1
ATOM 847 O O . MET A 1 102 ? -18.804 6.696 5.792 1.00 91.69 102 MET A O 1
ATOM 851 N N . PHE A 1 103 ? -19.382 5.148 4.274 1.00 92.69 103 PHE A N 1
ATOM 852 C CA . PHE A 1 103 ? -20.729 5.661 4.061 1.00 92.69 103 PHE A CA 1
ATOM 853 C C . PHE A 1 103 ? -21.710 4.866 4.927 1.00 92.69 103 PHE A C 1
ATOM 855 O O . PHE A 1 103 ? -21.845 3.656 4.754 1.00 92.69 103 PHE A O 1
ATOM 862 N N . LYS A 1 104 ? -22.364 5.535 5.879 1.00 91.25 104 LYS A N 1
ATOM 863 C CA . LYS A 1 104 ? -23.341 4.932 6.793 1.00 91.25 104 LYS A CA 1
ATOM 864 C C . LYS A 1 104 ? -24.436 5.947 7.107 1.00 91.25 104 LYS A C 1
ATOM 866 O O . LYS A 1 104 ? -24.130 7.115 7.315 1.00 91.25 104 LYS A O 1
ATOM 871 N N . ASP A 1 105 ? -25.694 5.510 7.133 1.00 93.31 105 ASP A N 1
ATOM 872 C CA . ASP A 1 105 ? -26.849 6.349 7.493 1.00 93.31 105 ASP A CA 1
ATOM 873 C C . ASP A 1 105 ? -26.874 7.685 6.723 1.00 93.31 105 ASP A C 1
ATOM 875 O O . ASP A 1 105 ? -26.996 8.771 7.289 1.00 93.31 105 ASP A O 1
ATOM 879 N N . ASN A 1 106 ? -26.676 7.599 5.403 1.00 92.88 106 ASN A N 1
ATOM 880 C CA . ASN A 1 106 ? -26.623 8.740 4.484 1.00 92.88 106 ASN A CA 1
ATOM 881 C C . ASN A 1 106 ? -25.528 9.785 4.793 1.00 92.88 106 ASN A C 1
ATOM 883 O O . ASN A 1 106 ? -25.584 10.914 4.307 1.00 92.88 106 ASN A O 1
ATOM 887 N N . THR A 1 107 ? -24.522 9.402 5.582 1.00 91.62 107 THR A N 1
ATOM 888 C CA . THR A 1 107 ? -23.432 10.262 6.047 1.00 91.62 107 THR A CA 1
ATOM 889 C C . THR A 1 107 ? -22.078 9.637 5.711 1.00 91.62 107 THR A C 1
ATOM 891 O O . THR A 1 107 ? -21.890 8.422 5.794 1.00 91.62 107 THR A O 1
ATOM 894 N N . ILE A 1 108 ? -21.114 10.472 5.314 1.00 93.19 108 ILE A N 1
ATOM 895 C CA . ILE A 1 108 ? -19.740 10.049 5.021 1.00 93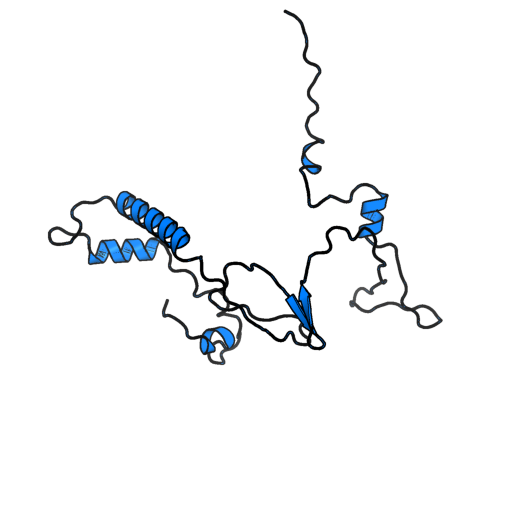.19 108 ILE A CA 1
ATOM 896 C C . ILE A 1 108 ? -18.866 10.315 6.246 1.00 93.19 108 ILE A C 1
ATOM 898 O O . ILE A 1 108 ? -18.610 11.464 6.603 1.00 93.19 108 ILE A O 1
ATOM 902 N N . PHE A 1 109 ? -18.347 9.248 6.842 1.00 90.94 109 PHE A N 1
ATOM 903 C CA . PHE A 1 109 ? -17.409 9.301 7.954 1.00 90.94 109 PHE A CA 1
ATOM 904 C C . PHE A 1 109 ? -15.980 9.094 7.435 1.00 90.94 109 PHE A C 1
ATOM 906 O O . PHE A 1 109 ? -15.691 8.034 6.873 1.00 90.94 109 PHE A O 1
ATOM 913 N N . PRO A 1 110 ? -15.062 10.067 7.580 1.00 89.62 110 PRO A N 1
ATOM 914 C CA . PRO A 1 110 ? -13.650 9.811 7.320 1.00 89.62 110 PRO A CA 1
ATOM 915 C C . PRO A 1 110 ? -13.144 8.726 8.271 1.00 89.62 110 PRO A C 1
ATOM 917 O O . PRO A 1 110 ? -13.353 8.815 9.479 1.00 89.62 110 PRO A O 1
ATOM 920 N N . LEU A 1 111 ? -12.468 7.715 7.727 1.00 87.00 111 LEU A N 1
ATOM 921 C CA . LEU A 1 111 ? -11.747 6.754 8.547 1.00 87.00 111 LEU A CA 1
ATOM 922 C C . LEU A 1 111 ? -10.342 7.299 8.757 1.00 87.00 111 LEU A C 1
ATOM 924 O O . LEU A 1 111 ? -9.566 7.424 7.811 1.00 87.00 111 LEU A O 1
ATOM 928 N N . VAL A 1 112 ? -10.049 7.657 9.999 1.00 81.88 112 VAL A N 1
ATOM 929 C CA . VAL A 1 112 ? -8.705 8.003 10.446 1.00 81.88 112 VAL A CA 1
ATOM 930 C C . VAL A 1 112 ? -8.225 6.900 11.367 1.00 81.88 112 VAL A C 1
ATOM 932 O O . VAL A 1 112 ? -8.999 6.353 12.157 1.00 81.88 112 VAL A O 1
ATOM 935 N N . GLU A 1 113 ? -6.951 6.553 11.255 1.00 73.38 113 GLU A N 1
ATOM 936 C CA . GLU A 1 113 ? -6.329 5.720 12.270 1.00 73.38 113 GLU A CA 1
ATOM 937 C C . GLU A 1 113 ? -6.370 6.446 13.618 1.00 73.38 113 GLU A C 1
ATOM 939 O O . GLU A 1 113 ? -6.095 7.644 13.720 1.00 73.38 113 GLU A O 1
ATOM 944 N N . ASN A 1 114 ? -6.733 5.716 14.669 1.00 71.19 114 ASN A N 1
ATOM 945 C CA . ASN A 1 114 ? -6.623 6.235 16.019 1.00 71.19 114 ASN A CA 1
ATOM 946 C C . ASN A 1 114 ? -5.236 5.893 16.572 1.00 71.19 114 ASN A C 1
ATOM 948 O O . ASN A 1 114 ? -5.024 4.841 17.171 1.00 71.19 114 ASN A O 1
ATOM 952 N N . ILE A 1 115 ? -4.298 6.814 16.372 1.00 69.62 115 ILE A N 1
ATOM 953 C CA . ILE A 1 115 ? -2.908 6.732 16.849 1.00 69.62 115 ILE A CA 1
ATOM 954 C C . ILE A 1 115 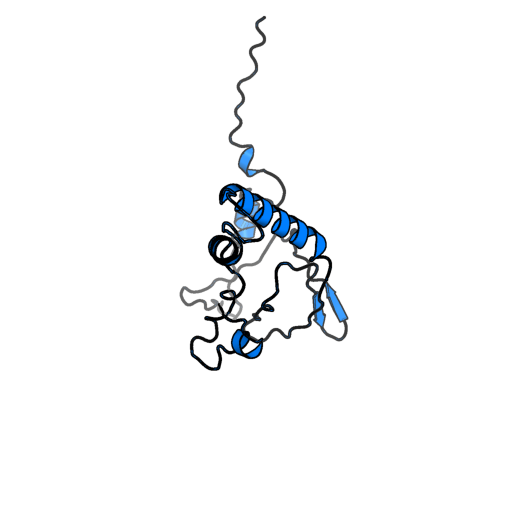? -2.766 6.973 18.363 1.00 69.62 115 ILE A C 1
ATOM 956 O O . ILE A 1 115 ? -1.672 6.861 18.910 1.00 69.62 115 ILE A O 1
ATOM 960 N N . GLN A 1 116 ? -3.856 7.333 19.049 1.00 68.00 116 GLN A N 1
ATOM 961 C CA . GLN A 1 116 ? -3.873 7.690 20.469 1.00 68.00 116 GLN A CA 1
ATOM 962 C C . GLN A 1 116 ? -4.563 6.639 21.346 1.00 68.00 116 GLN A C 1
ATOM 964 O O . GLN A 1 116 ? -4.830 6.914 22.514 1.00 68.00 116 GLN A O 1
ATOM 969 N N . VAL A 1 117 ? -4.865 5.439 20.840 1.00 73.06 117 VAL A N 1
ATOM 970 C CA . VAL A 1 117 ? -5.417 4.375 21.695 1.00 73.06 117 VAL A CA 1
ATOM 971 C C . VAL A 1 117 ? -4.365 3.966 22.729 1.00 73.06 117 VAL A C 1
ATOM 973 O O . VAL A 1 117 ? -3.417 3.251 22.421 1.00 73.06 117 VAL A O 1
ATOM 976 N N . GLN A 1 118 ? -4.535 4.436 23.966 1.00 71.00 118 GLN A N 1
ATOM 977 C CA . GLN A 1 118 ? -3.610 4.187 25.078 1.00 71.00 118 GLN A CA 1
ATOM 978 C C . GLN A 1 118 ? -4.067 3.056 26.010 1.00 71.00 118 GLN A C 1
ATOM 980 O O . GLN A 1 118 ? -3.334 2.682 26.918 1.00 71.00 118 GLN A O 1
ATOM 985 N N . SER A 1 119 ? -5.259 2.495 25.823 1.00 81.81 119 SER A N 1
ATOM 986 C CA . SER A 1 119 ? -5.763 1.416 26.682 1.00 81.81 119 SER A CA 1
ATOM 987 C C . SER A 1 119 ? -6.761 0.545 25.941 1.00 81.81 119 SER A C 1
ATOM 989 O O . SER A 1 119 ? -7.495 1.044 25.086 1.00 81.81 119 SER A O 1
ATOM 991 N N . ALA A 1 120 ? -6.818 -0.733 26.297 1.00 86.75 12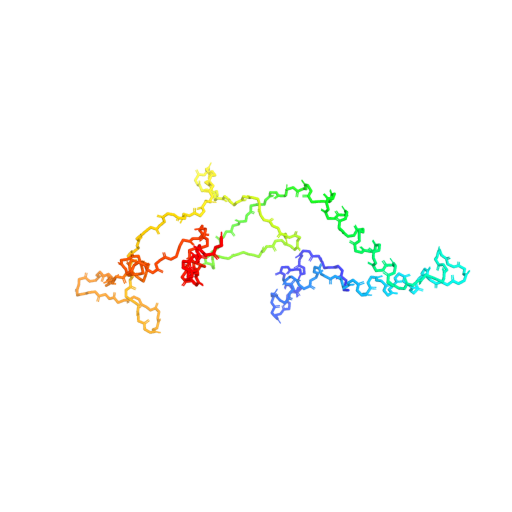0 ALA A N 1
ATOM 992 C CA . ALA A 1 120 ? -7.760 -1.678 25.721 1.00 86.75 120 ALA A CA 1
ATOM 993 C C . ALA A 1 120 ? -8.117 -2.759 26.745 1.00 86.75 120 ALA A C 1
ATOM 995 O O . ALA A 1 120 ? -7.259 -3.264 27.463 1.00 86.75 120 ALA A O 1
ATOM 996 N N . LEU A 1 121 ? -9.380 -3.172 26.768 1.00 88.88 121 LEU A N 1
ATOM 997 C CA . LEU A 1 121 ? -9.798 -4.363 27.500 1.00 88.88 121 LEU A CA 1
ATOM 998 C C . LEU A 1 121 ? -9.523 -5.600 26.637 1.00 88.88 121 LEU A C 1
ATOM 1000 O O . LEU A 1 121 ? -9.806 -5.583 25.441 1.00 88.88 121 LEU A O 1
ATOM 1004 N N . SER A 1 122 ? -8.983 -6.667 27.226 1.00 91.75 122 SER A N 1
ATOM 1005 C CA . SER A 1 122 ? -8.765 -7.934 26.521 1.00 91.75 122 SER A CA 1
ATOM 1006 C C . SER A 1 122 ? -9.716 -9.005 27.040 1.00 91.75 122 SER A C 1
ATOM 1008 O O . SER A 1 122 ? -9.870 -9.163 28.251 1.00 91.75 122 SER A O 1
ATOM 1010 N N . TYR A 1 123 ? -10.347 -9.746 26.132 1.00 93.50 123 TYR A N 1
ATOM 1011 C CA . TYR A 1 123 ? -11.161 -10.912 26.468 1.00 93.50 123 TYR A CA 1
ATOM 1012 C C . TYR A 1 123 ? -10.312 -12.175 26.476 1.00 93.50 123 TYR A C 1
ATOM 1014 O O . TYR A 1 123 ? -9.499 -12.398 25.580 1.00 93.50 123 TYR A O 1
ATOM 1022 N N . VAL A 1 124 ? -10.524 -13.014 27.486 1.00 92.00 124 VAL A N 1
ATOM 1023 C CA . VAL A 1 124 ? -9.809 -14.280 27.637 1.00 92.00 124 VAL A CA 1
ATOM 1024 C C . VAL A 1 124 ? -10.335 -15.270 26.597 1.00 92.00 124 VAL A C 1
ATOM 1026 O O . VAL A 1 124 ? -11.510 -15.652 26.627 1.00 92.00 124 VAL A O 1
ATOM 1029 N N . GLN A 1 125 ? -9.456 -15.688 25.686 1.00 90.12 125 GLN A N 1
ATOM 1030 C CA . GLN A 1 125 ? -9.752 -16.655 24.629 1.00 90.12 125 GLN A CA 1
ATOM 1031 C C . GLN A 1 125 ? -9.145 -18.028 24.948 1.00 90.12 125 GLN A C 1
ATOM 1033 O O . GLN A 1 125 ? -8.034 -18.131 25.464 1.00 90.12 125 GLN A O 1
ATOM 1038 N N . SER A 1 126 ? -9.880 -19.085 24.614 1.00 87.00 126 SER A N 1
ATOM 1039 C CA . SER A 1 126 ? -9.407 -20.471 24.616 1.00 87.00 126 SER A CA 1
ATOM 1040 C C . SER A 1 126 ? -8.418 -20.720 23.469 1.00 87.00 126 SER A C 1
ATOM 1042 O O . SER A 1 126 ? -8.401 -19.992 22.476 1.00 87.00 126 SER A O 1
ATOM 1044 N N . ALA A 1 127 ? -7.667 -21.824 23.543 1.00 87.88 127 ALA A N 1
ATOM 1045 C CA . ALA A 1 127 ? -6.815 -22.315 22.454 1.00 87.88 127 ALA A CA 1
ATOM 1046 C C . ALA A 1 127 ? -7.585 -22.581 21.139 1.00 87.88 127 ALA A C 1
ATOM 1048 O O . ALA A 1 127 ? -6.986 -22.651 20.071 1.00 87.88 127 ALA A O 1
ATOM 1049 N N . THR A 1 128 ? -8.912 -22.702 21.208 1.00 89.19 128 THR A N 1
ATOM 1050 C CA . THR A 1 128 ? -9.827 -22.883 20.069 1.00 89.19 128 THR A CA 1
ATOM 1051 C C . THR A 1 128 ? -10.467 -21.578 19.577 1.00 89.19 128 THR A C 1
ATOM 1053 O O . THR A 1 128 ? -11.477 -21.630 18.881 1.00 89.19 128 THR A O 1
ATOM 1056 N N . ALA A 1 129 ? -9.928 -20.410 19.949 1.00 84.31 129 ALA A N 1
ATOM 1057 C CA . ALA A 1 129 ? -10.433 -19.082 19.567 1.00 84.31 129 ALA A CA 1
ATOM 1058 C C . ALA A 1 129 ? -11.878 -18.767 20.023 1.00 84.31 129 ALA A C 1
ATOM 1060 O O . ALA A 1 129 ? -12.551 -17.911 19.453 1.00 84.31 129 ALA A O 1
ATOM 1061 N N . THR A 1 130 ? -12.361 -19.432 21.075 1.00 87.88 130 THR A N 1
ATOM 1062 C CA . THR A 1 130 ? -13.648 -19.132 21.725 1.00 87.88 130 THR A CA 1
ATOM 1063 C C . THR A 1 130 ? -13.437 -18.291 22.981 1.00 87.88 130 THR A C 1
ATOM 1065 O O . THR A 1 130 ? -12.436 -18.466 23.674 1.00 87.88 130 THR A O 1
ATOM 1068 N N . PHE A 1 131 ? -14.378 -17.410 23.323 1.00 92.88 131 PHE A N 1
ATOM 1069 C CA . PHE A 1 131 ? -14.322 -16.667 24.586 1.00 92.88 131 PHE A CA 1
ATOM 1070 C C . PHE A 1 131 ? -14.640 -17.564 25.784 1.00 92.88 131 PHE A C 1
ATOM 1072 O O . PHE A 1 131 ? -15.363 -18.554 25.665 1.00 92.88 131 PHE A O 1
ATOM 1079 N N . THR A 1 132 ? -14.085 -17.213 26.940 1.00 91.88 132 THR A N 1
ATOM 1080 C CA . THR A 1 132 ? -14.422 -17.851 28.219 1.00 91.88 132 THR A CA 1
ATOM 1081 C C . THR A 1 132 ? -15.381 -16.968 29.013 1.00 91.88 132 THR A C 1
ATOM 1083 O O . THR A 1 132 ? -15.345 -15.743 28.881 1.00 91.88 132 THR A O 1
ATOM 1086 N N . TYR A 1 133 ? -16.234 -17.589 29.829 1.00 93.94 133 TYR A N 1
ATOM 1087 C CA . TYR A 1 133 ? -17.313 -16.912 30.551 1.00 93.94 133 TYR A CA 1
ATOM 1088 C C . TYR A 1 133 ? -17.241 -17.184 32.058 1.00 93.94 133 TYR A C 1
ATOM 1090 O O . TYR A 1 133 ? -16.690 -18.206 32.479 1.00 93.94 133 TYR A O 1
ATOM 1098 N N . ASP A 1 134 ? -17.775 -16.267 32.861 1.00 91.81 134 ASP A N 1
ATOM 1099 C CA . ASP A 1 134 ? -17.962 -16.436 34.303 1.00 91.81 134 ASP A CA 1
ATOM 1100 C C . ASP A 1 134 ? -19.253 -17.220 34.628 1.00 91.81 134 ASP A C 1
ATOM 1102 O O . ASP A 1 134 ? -20.035 -17.583 33.744 1.00 91.81 134 ASP A O 1
ATOM 1106 N N . SER A 1 135 ? -19.503 -17.486 35.915 1.00 91.31 135 SER A N 1
ATOM 1107 C CA . SER A 1 135 ? -20.711 -18.192 36.378 1.00 91.31 135 SER A CA 1
ATOM 1108 C C . SER A 1 135 ? -22.020 -17.426 36.142 1.00 91.31 135 SER A C 1
ATOM 1110 O O . SER A 1 135 ? -23.094 -18.005 36.288 1.00 91.31 135 SER A O 1
ATOM 1112 N N . SER A 1 136 ? -21.939 -16.141 35.794 1.00 92.56 136 SER A N 1
ATOM 1113 C CA . SER A 1 136 ? -23.074 -15.266 35.492 1.00 92.56 136 SER A CA 1
ATOM 1114 C C . SER A 1 136 ? -23.268 -15.059 33.982 1.00 92.56 136 SER A C 1
ATOM 1116 O O . SER A 1 136 ? -24.182 -14.341 33.582 1.00 92.56 136 SER A O 1
ATOM 1118 N N . GLY A 1 137 ? -22.444 -15.696 33.140 1.00 88.38 137 GLY A N 1
ATOM 1119 C CA . GLY A 1 137 ? -22.518 -15.614 31.681 1.00 88.38 137 GLY A CA 1
ATOM 1120 C C . GLY A 1 137 ? -21.823 -14.398 31.060 1.00 88.38 137 GLY A C 1
ATOM 1121 O O . GLY A 1 137 ? -21.983 -14.169 29.860 1.00 88.38 137 GLY A O 1
ATOM 1122 N N . ASN A 1 138 ? -21.041 -13.625 31.818 1.00 90.81 138 ASN A N 1
ATOM 1123 C CA . ASN A 1 138 ? -20.248 -12.522 31.266 1.00 90.81 138 ASN A CA 1
ATOM 1124 C C . ASN A 1 138 ? -18.909 -13.030 30.725 1.00 90.81 138 ASN A C 1
ATOM 1126 O O . ASN A 1 138 ? -18.366 -14.017 31.214 1.00 90.81 138 ASN A O 1
ATOM 1130 N N . VAL A 1 139 ? -18.346 -12.342 29.729 1.00 93.19 139 VAL A N 1
ATOM 1131 C CA . VAL A 1 139 ? -17.031 -12.688 29.165 1.00 93.19 139 VAL A CA 1
ATOM 1132 C C . VAL A 1 139 ? -15.926 -12.367 30.171 1.00 93.19 139 VAL A C 1
ATOM 1134 O O . VAL A 1 139 ? -15.844 -11.246 30.673 1.00 93.19 139 VAL A O 1
ATOM 1137 N N . ASN A 1 140 ? -15.033 -13.324 30.420 1.00 91.88 140 ASN A N 1
ATOM 1138 C CA . ASN A 1 140 ? -13.868 -13.102 31.269 1.00 91.88 140 ASN A CA 1
ATOM 1139 C C . ASN A 1 140 ? -12.894 -12.125 30.605 1.00 91.88 140 ASN A C 1
ATOM 1141 O O . ASN A 1 140 ? -12.557 -12.247 29.422 1.00 91.88 140 ASN A O 1
ATOM 1145 N N . THR A 1 141 ? -12.384 -11.185 31.394 1.00 92.31 141 THR A N 1
ATOM 1146 C CA . THR A 1 141 ? -11.480 -10.136 30.917 1.00 92.31 141 THR A CA 1
ATOM 1147 C C . THR A 1 141 ? -10.118 -10.236 31.587 1.00 92.31 141 THR A C 1
ATOM 1149 O O . THR A 1 141 ? -10.024 -10.616 32.751 1.00 92.31 141 THR A O 1
ATOM 1152 N N . GLN A 1 142 ? -9.069 -9.839 30.879 1.00 91.12 142 GLN A N 1
ATOM 1153 C CA . GLN A 1 142 ? -7.703 -9.766 31.389 1.00 91.12 142 GLN A CA 1
ATOM 1154 C C . GLN A 1 142 ? -7.042 -8.439 31.000 1.00 91.12 142 GLN A C 1
ATOM 1156 O O . GLN A 1 142 ? -7.525 -7.715 30.124 1.00 91.12 142 GLN A O 1
ATOM 1161 N N . ALA A 1 143 ? -5.903 -8.134 31.631 1.00 89.31 143 ALA A N 1
ATOM 1162 C CA . ALA A 1 143 ? -5.071 -7.013 31.210 1.00 89.31 143 ALA A CA 1
ATOM 1163 C C . ALA A 1 143 ? -4.637 -7.209 29.748 1.00 89.31 143 ALA A C 1
ATOM 1165 O O . ALA A 1 143 ? -4.123 -8.269 29.374 1.00 89.31 143 ALA A O 1
ATOM 1166 N N . SER A 1 144 ? -4.877 -6.197 28.913 1.00 91.62 144 SER A N 1
ATOM 1167 C CA . SER A 1 144 ? -4.440 -6.219 27.519 1.00 91.62 144 SER A CA 1
ATOM 1168 C C . SER A 1 144 ? -2.927 -6.110 27.430 1.00 91.62 144 SER A C 1
ATOM 1170 O O . SER A 1 144 ? -2.312 -5.356 28.180 1.00 91.62 144 SER A O 1
ATOM 1172 N N . ALA A 1 145 ? -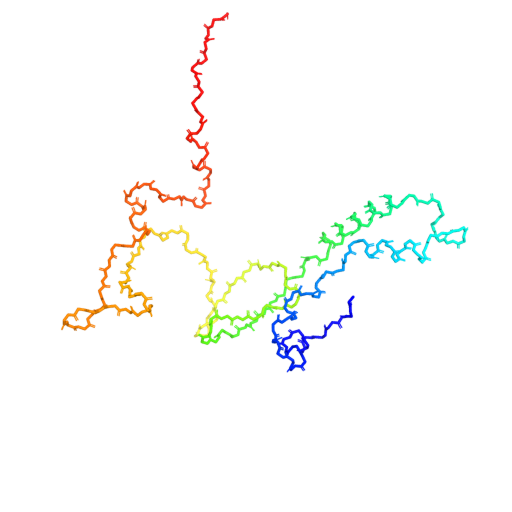2.336 -6.803 26.455 1.00 89.25 145 A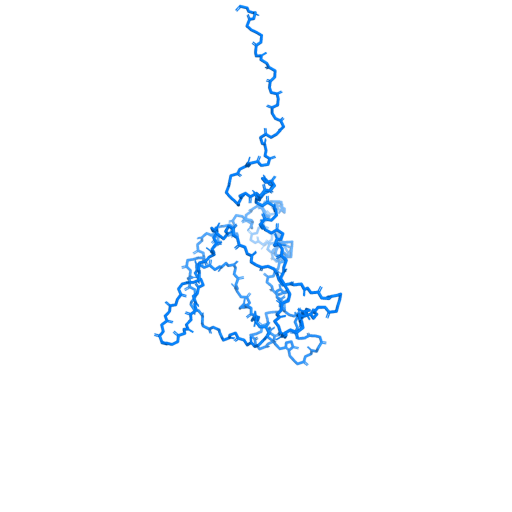LA A N 1
ATOM 1173 C CA . ALA A 1 145 ? -0.918 -6.672 26.137 1.00 89.25 145 ALA A CA 1
ATOM 1174 C C . ALA A 1 145 ? -0.522 -5.212 25.850 1.00 89.25 145 ALA A C 1
ATOM 1176 O O . ALA A 1 145 ? 0.587 -4.811 26.189 1.00 89.25 145 ALA A O 1
ATOM 1177 N N . LEU A 1 146 ? -1.442 -4.409 25.297 1.00 87.50 146 LEU A N 1
ATOM 1178 C CA . LEU A 1 146 ? -1.242 -2.974 25.090 1.00 87.50 146 LEU A CA 1
ATOM 1179 C C . LEU A 1 146 ? -1.086 -2.231 26.421 1.00 87.50 146 LEU A C 1
ATOM 1181 O O . LEU A 1 146 ? -0.138 -1.468 26.592 1.00 87.50 146 LEU A O 1
ATOM 1185 N N . ASP A 1 147 ? -1.981 -2.478 27.379 1.00 88.81 147 ASP A N 1
ATOM 1186 C CA . ASP A 1 147 ? -1.909 -1.849 28.699 1.00 88.81 147 ASP A CA 1
ATOM 1187 C C . ASP A 1 147 ? -0.711 -2.346 29.507 1.00 88.81 147 ASP A C 1
ATOM 1189 O O . ASP A 1 147 ? -0.092 -1.555 30.215 1.00 88.81 147 ASP A O 1
ATOM 1193 N N . THR A 1 148 ? -0.352 -3.625 29.380 1.00 89.12 148 THR A N 1
ATOM 1194 C CA . THR A 1 148 ? 0.862 -4.185 29.985 1.00 89.12 148 THR A CA 1
ATOM 1195 C C . THR A 1 148 ? 2.105 -3.504 29.417 1.00 89.12 148 THR A C 1
ATOM 1197 O O . THR A 1 148 ? 2.884 -2.940 30.176 1.00 89.12 148 THR A O 1
ATOM 1200 N N . ALA A 1 149 ? 2.256 -3.444 28.089 1.00 87.88 149 ALA A N 1
ATOM 1201 C CA . ALA A 1 149 ? 3.394 -2.784 27.447 1.00 87.88 149 ALA A CA 1
ATOM 1202 C C . ALA A 1 149 ? 3.478 -1.291 27.799 1.00 87.88 149 ALA A C 1
ATOM 1204 O O . ALA A 1 149 ? 4.571 -0.772 28.016 1.00 87.88 149 ALA A O 1
ATOM 1205 N N . ARG A 1 150 ? 2.334 -0.602 27.899 1.00 85.69 150 ARG A N 1
ATOM 1206 C CA . ARG A 1 150 ? 2.277 0.801 28.323 1.00 85.69 150 ARG A CA 1
ATOM 1207 C C . ARG A 1 150 ? 2.708 0.982 29.777 1.00 85.69 150 ARG A C 1
ATOM 1209 O O . ARG A 1 150 ? 3.512 1.866 30.053 1.00 85.69 150 ARG A O 1
ATOM 1216 N N . LYS A 1 151 ? 2.178 0.174 30.703 1.00 87.31 151 LYS A N 1
ATOM 1217 C CA . LYS A 1 151 ? 2.529 0.229 32.136 1.00 87.31 151 LYS A CA 1
ATOM 1218 C C . LYS A 1 151 ? 3.996 -0.123 32.380 1.00 87.31 151 LYS A C 1
ATOM 1220 O O . LYS A 1 151 ? 4.620 0.494 33.234 1.00 87.31 151 LYS A O 1
ATOM 1225 N N . ASP A 1 152 ? 4.541 -1.043 31.590 1.00 89.38 152 ASP A N 1
ATOM 1226 C CA . ASP A 1 152 ? 5.943 -1.462 31.649 1.00 89.38 152 ASP A CA 1
ATOM 1227 C C . ASP A 1 152 ? 6.897 -0.491 30.925 1.00 89.38 152 ASP A C 1
ATOM 1229 O O . ASP A 1 152 ? 8.101 -0.735 30.886 1.00 89.38 152 ASP A O 1
ATOM 1233 N N . GLY A 1 153 ? 6.383 0.581 30.304 1.00 82.94 153 GLY A N 1
ATOM 1234 C CA . GLY A 1 153 ? 7.185 1.557 29.556 1.00 82.94 153 GLY A CA 1
ATOM 1235 C C . GLY A 1 153 ? 7.784 1.029 28.245 1.00 82.94 153 GLY A C 1
ATOM 1236 O O . GLY A 1 153 ? 8.642 1.679 27.660 1.00 82.94 153 GLY A O 1
ATOM 1237 N N . LYS A 1 154 ? 7.337 -0.139 27.771 1.00 83.12 154 LYS A N 1
ATOM 1238 C CA . LYS A 1 154 ? 7.816 -0.813 26.549 1.00 83.12 154 LYS A CA 1
ATOM 1239 C C . LYS A 1 154 ? 6.980 -0.489 25.308 1.00 83.12 154 LYS A C 1
ATOM 1241 O O . LYS A 1 154 ? 7.243 -1.025 24.231 1.00 83.12 154 LYS A O 1
ATOM 1246 N N . LEU A 1 155 ? 5.928 0.318 25.452 1.00 80.69 155 LEU A N 1
ATOM 1247 C CA . LEU A 1 155 ? 5.081 0.713 24.333 1.00 80.69 155 LEU A CA 1
ATOM 1248 C C . LEU A 1 155 ? 5.834 1.708 23.442 1.00 80.69 155 LEU A C 1
ATOM 1250 O O . LEU A 1 155 ? 6.068 2.847 23.835 1.00 80.69 155 LEU A O 1
ATOM 1254 N N . ASN A 1 156 ? 6.188 1.276 22.234 1.00 76.62 156 ASN A N 1
ATOM 1255 C CA . ASN A 1 156 ? 6.845 2.131 21.250 1.00 76.62 156 ASN A CA 1
ATOM 1256 C C . ASN A 1 156 ? 5.835 3.072 20.585 1.00 76.62 156 ASN A C 1
ATOM 1258 O O . ASN A 1 156 ? 4.745 2.648 20.192 1.00 76.62 156 ASN A O 1
ATOM 1262 N N . SER A 1 157 ? 6.217 4.335 20.396 1.00 71.38 157 SER A N 1
ATOM 1263 C CA . SER A 1 157 ? 5.478 5.255 19.537 1.00 71.38 157 SER A CA 1
ATOM 1264 C C . SER A 1 157 ? 5.742 4.947 18.063 1.00 71.38 157 SER A C 1
ATOM 1266 O O . SER A 1 157 ? 6.858 4.630 17.656 1.00 71.38 157 SER A O 1
ATOM 1268 N N . ILE A 1 158 ? 4.709 5.101 17.231 1.00 69.44 158 ILE A N 1
ATOM 1269 C CA . ILE A 1 158 ? 4.856 5.077 15.765 1.00 69.44 158 ILE A CA 1
ATOM 1270 C C . ILE A 1 158 ? 5.590 6.322 15.235 1.00 69.44 158 ILE A C 1
ATOM 1272 O O . ILE A 1 158 ? 6.078 6.329 14.108 1.00 69.44 158 ILE A O 1
ATOM 1276 N N . TYR A 1 159 ? 5.685 7.374 16.055 1.00 61.03 159 TYR A N 1
ATOM 1277 C CA . TYR A 1 159 ? 6.421 8.594 15.750 1.00 61.03 159 TYR A CA 1
ATOM 1278 C C . TYR A 1 159 ? 7.752 8.613 16.500 1.00 61.03 159 TYR A C 1
ATOM 1280 O O . TYR A 1 159 ? 7.779 8.482 17.721 1.00 61.03 159 TYR A O 1
ATOM 1288 N N . LEU A 1 160 ? 8.821 8.885 15.750 1.00 50.66 160 LEU A N 1
ATOM 1289 C CA . LEU A 1 160 ? 10.184 9.173 16.202 1.00 50.66 160 LEU A CA 1
ATOM 1290 C C . LEU A 1 160 ? 11.013 7.978 16.721 1.00 50.66 160 LEU A C 1
ATOM 1292 O O . LEU A 1 160 ? 10.535 7.100 17.426 1.00 50.66 160 LEU A O 1
ATOM 1296 N N . ASN A 1 161 ? 12.298 7.996 16.343 1.00 50.44 161 ASN A N 1
ATOM 1297 C CA . ASN A 1 161 ? 13.387 7.040 16.605 1.00 50.44 161 ASN A CA 1
ATOM 1298 C C . ASN A 1 161 ? 13.677 6.762 18.101 1.00 50.44 161 ASN A C 1
ATOM 1300 O O . ASN A 1 161 ? 14.819 6.897 18.540 1.00 50.44 161 ASN A O 1
ATOM 1304 N N . GLN A 1 162 ? 12.700 6.348 18.905 1.00 55.62 162 GLN A N 1
ATOM 1305 C CA . GLN A 1 162 ? 12.947 6.032 20.314 1.00 55.62 162 GLN A CA 1
ATOM 1306 C C . GLN A 1 162 ? 13.853 4.797 20.466 1.00 55.62 162 GLN A C 1
ATOM 1308 O O . GLN A 1 162 ? 14.772 4.801 21.279 1.00 55.62 162 GLN A O 1
ATOM 1313 N N . ALA A 1 163 ? 13.714 3.807 19.576 1.00 53.59 163 ALA A N 1
ATOM 1314 C CA . ALA A 1 163 ? 14.546 2.599 19.564 1.00 53.59 163 ALA A CA 1
ATOM 1315 C C . ALA A 1 163 ? 16.035 2.841 19.228 1.00 53.59 163 ALA A C 1
ATOM 1317 O O . ALA A 1 163 ? 16.846 1.930 19.363 1.00 53.59 163 ALA A O 1
ATOM 1318 N N . ARG A 1 164 ? 16.420 4.042 18.763 1.00 49.84 164 ARG A N 1
ATOM 1319 C CA . ARG A 1 164 ? 17.806 4.348 18.359 1.00 49.84 164 ARG A CA 1
ATOM 1320 C C . ARG A 1 164 ? 18.618 5.105 19.414 1.00 49.84 164 ARG A C 1
ATOM 1322 O O . ARG A 1 164 ? 19.797 5.352 19.177 1.00 49.84 164 ARG A O 1
ATOM 1329 N N . MET A 1 165 ? 18.022 5.479 20.550 1.00 49.28 165 MET A N 1
ATOM 1330 C CA . MET A 1 165 ? 18.712 6.273 21.579 1.00 49.28 165 MET A CA 1
ATOM 1331 C C . MET A 1 165 ? 19.441 5.439 22.643 1.00 49.28 165 MET A C 1
ATOM 1333 O O . MET A 1 165 ? 20.293 5.982 23.335 1.00 49.28 165 MET A O 1
ATOM 1337 N N . GLU A 1 166 ? 19.193 4.130 22.745 1.00 53.84 166 GLU A N 1
ATOM 1338 C CA . GLU A 1 166 ? 19.889 3.272 23.724 1.00 53.84 166 GLU A CA 1
ATOM 1339 C C . GLU A 1 166 ? 21.333 2.911 23.318 1.00 53.84 166 GLU A C 1
ATOM 1341 O O . GLU A 1 166 ? 22.102 2.433 24.146 1.00 53.84 166 GLU A O 1
ATOM 1346 N N . SER A 1 167 ? 21.750 3.161 22.068 1.00 47.91 167 SER A N 1
ATOM 1347 C CA . SER A 1 167 ? 23.070 2.746 21.560 1.00 47.91 167 SER A CA 1
ATOM 1348 C C . SER A 1 167 ? 24.129 3.853 21.505 1.00 47.91 167 SER A C 1
ATOM 1350 O O . SER A 1 167 ? 25.180 3.651 20.900 1.00 47.91 167 SER A O 1
ATOM 1352 N N . VAL A 1 168 ? 23.876 5.032 22.077 1.00 50.66 168 VAL A N 1
ATOM 1353 C CA . VAL A 1 168 ? 24.791 6.181 21.976 1.00 50.66 168 VAL A CA 1
ATOM 1354 C C . VAL A 1 168 ? 25.342 6.526 23.360 1.00 50.66 168 VAL A C 1
ATOM 1356 O O . VAL A 1 168 ? 25.058 7.574 23.928 1.00 50.66 168 VAL A O 1
ATOM 1359 N N . ASN A 1 169 ? 26.149 5.620 23.917 1.00 48.56 169 ASN A N 1
ATOM 1360 C CA . ASN A 1 169 ? 27.053 5.959 25.015 1.00 48.56 169 ASN A CA 1
ATOM 1361 C C . ASN A 1 169 ? 28.268 6.679 24.407 1.00 48.56 169 ASN A C 1
ATOM 1363 O O . ASN A 1 169 ? 29.270 6.047 24.077 1.00 48.56 169 ASN A O 1
ATOM 1367 N N . ILE A 1 170 ? 28.136 7.983 24.145 1.00 54.81 170 ILE A N 1
ATOM 1368 C CA . ILE A 1 170 ? 29.276 8.816 23.746 1.00 54.81 170 ILE A CA 1
ATOM 1369 C C . ILE A 1 170 ? 30.091 9.060 25.022 1.00 54.81 170 ILE A C 1
ATOM 1371 O O . ILE A 1 170 ? 29.561 9.687 25.942 1.00 54.81 170 ILE A O 1
ATOM 1375 N N . PRO A 1 171 ? 31.340 8.567 25.129 1.00 51.12 171 PRO A N 1
ATOM 1376 C CA . PRO A 1 171 ? 32.190 8.930 26.255 1.00 51.12 171 PRO A CA 1
ATOM 1377 C C . PRO A 1 171 ? 32.395 10.454 26.264 1.00 51.12 171 PRO A C 1
ATOM 1379 O O . PRO A 1 171 ? 32.445 11.060 25.189 1.00 51.12 171 PRO A O 1
ATOM 1382 N N . PRO A 1 172 ? 32.494 11.088 27.446 1.00 53.22 172 PRO A N 1
ATOM 1383 C CA . PRO A 1 172 ? 32.705 12.526 27.531 1.00 53.22 172 PRO A CA 1
ATOM 1384 C C . PRO A 1 172 ? 33.964 12.910 26.748 1.00 53.22 172 PRO A C 1
ATOM 1386 O O . PRO A 1 172 ? 34.992 12.235 26.825 1.00 53.22 172 PRO A O 1
ATOM 1389 N N . PHE A 1 173 ? 33.841 13.969 25.954 1.00 47.31 173 PHE A N 1
ATOM 1390 C CA . PHE A 1 173 ? 34.927 14.544 25.171 1.00 47.31 173 PHE A CA 1
ATOM 1391 C C . PHE A 1 173 ? 36.067 14.914 26.132 1.00 47.31 173 PHE A C 1
ATOM 1393 O O . PHE A 1 173 ? 35.850 15.689 27.062 1.00 47.31 173 PHE A O 1
ATOM 1400 N N . ASN A 1 174 ? 37.251 14.321 25.957 1.00 51.00 174 ASN A N 1
ATOM 1401 C CA . ASN A 1 174 ? 38.430 14.723 26.717 1.00 51.00 174 ASN A CA 1
ATOM 1402 C C . ASN A 1 174 ? 38.918 16.057 26.139 1.00 51.00 174 ASN A C 1
ATOM 1404 O O . ASN A 1 174 ? 39.491 16.076 25.050 1.00 51.00 174 ASN A O 1
ATOM 1408 N N . GLU A 1 175 ? 38.642 17.165 26.824 1.00 54.22 175 GLU A N 1
ATOM 1409 C CA . GLU A 1 175 ? 39.243 18.464 26.515 1.00 54.22 175 GLU A CA 1
ATOM 1410 C C . GLU A 1 175 ? 40.674 18.500 27.061 1.00 54.22 175 GLU A C 1
ATOM 1412 O O . GLU A 1 175 ? 40.944 19.099 28.093 1.00 54.22 175 GLU A O 1
ATOM 1417 N N . ASP A 1 176 ? 41.590 17.850 26.347 1.00 49.09 176 ASP A N 1
ATOM 1418 C CA . ASP A 1 176 ? 43.020 18.127 26.450 1.00 49.09 176 ASP A CA 1
ATOM 1419 C C . ASP A 1 176 ? 43.523 18.491 25.052 1.00 49.09 176 ASP A C 1
ATOM 1421 O O . ASP A 1 176 ? 43.816 17.591 24.267 1.00 49.09 176 ASP A O 1
ATOM 1425 N N . TYR A 1 177 ? 43.542 19.791 24.737 1.00 47.03 177 TYR A N 1
ATOM 1426 C CA . TYR A 1 177 ? 44.573 20.520 23.973 1.00 47.03 177 TYR A CA 1
ATOM 1427 C C . TYR A 1 177 ? 44.296 22.026 24.017 1.00 47.03 177 TYR A C 1
ATOM 1429 O O . TYR A 1 177 ? 43.176 22.436 23.640 1.00 47.03 177 TYR A O 1
#

Radius of gyration: 27.75 Å; chains: 1; bounding box: 71×43×77 Å

pLDDT: mean 78.95, std 12.72, range [47.03, 93.94]

Secondary structure (DSSP, 8-state):
-PPPPHHHHHHGGGPSSTTTTSSTTS---HHHHHHHHHHHHBSTTSSB-S--HHHHHHHHHHHHHHHHHHHTT----------TT---PPPTT----S--EEEETTEEEE----TT----EEE-B-TTSPBPB-TTSPBPEEE-HHHHHHHTT----SSS-GGGSTT---PPP----